Protein AF-A0A7V7PSB5-F1 (afdb_monomer_lite)

Organism: NCBI:txid2615207

Radius of gyration: 11.72 Å; chains: 1; bounding box: 33×26×28 Å

Sequence (65 aa):
MTNSFYVIRRFIPAGAGHTVEDLAETDEDQALYAANFWADISIGVRVLRPDGTVLREIGDVPMML

Foldseek 3Di:
DPQWWKWKFFAAPDDPDDRDGDTDTDDDVVNVVVLVVRLVHGQKMWMATSVRHTPDIHHDDDDDD

pLDDT: mean 80.66, std 14.3, range [42.41, 94.88]

Secondary structure (DSSP, 8-state):
-----EEEEEE---TTT-----EEEE-HHHHHHHHHHHHTTSSEEEEE-TTS-EEEEEE--PPP-

Structure (mmCIF, N/CA/C/O backbone):
data_AF-A0A7V7PSB5-F1
#
_entry.id   AF-A0A7V7PSB5-F1
#
loop_
_atom_site.group_PDB
_atom_site.id
_atom_site.type_symbol
_atom_site.label_atom_id
_atom_site.label_alt_id
_atom_site.label_comp_id
_atom_site.label_asym_id
_atom_site.label_entity_id
_atom_site.label_seq_id
_atom_site.pdbx_PDB_ins_code
_atom_site.Cartn_x
_atom_site.Cartn_y
_atom_site.Cartn_z
_atom_site.occupancy
_atom_site.B_iso_or_equiv
_atom_site.auth_seq_id
_atom_site.auth_comp_id
_atom_site.auth_asym_id
_atom_site.auth_atom_id
_atom_site.pdbx_PDB_model_num
ATOM 1 N N . MET A 1 1 ? -16.889 6.565 19.054 1.00 42.41 1 MET A N 1
ATOM 2 C CA . MET A 1 1 ? -16.239 6.723 17.740 1.00 42.41 1 MET A CA 1
ATOM 3 C C . MET A 1 1 ? -15.509 5.425 17.476 1.00 42.41 1 MET A C 1
ATOM 5 O O . MET A 1 1 ? -14.596 5.105 18.221 1.00 42.41 1 MET A O 1
ATOM 9 N N . THR A 1 2 ? -16.002 4.601 16.559 1.00 50.53 2 THR A N 1
ATOM 10 C CA . THR A 1 2 ? -15.315 3.374 16.147 1.00 50.53 2 THR A CA 1
ATOM 11 C C . THR A 1 2 ? -14.113 3.795 15.312 1.00 50.53 2 THR A C 1
ATOM 13 O O . THR A 1 2 ? -14.296 4.260 14.189 1.00 50.53 2 THR A O 1
ATOM 16 N N . ASN A 1 3 ? -12.901 3.688 15.868 1.00 55.16 3 ASN A N 1
ATOM 17 C CA . ASN A 1 3 ?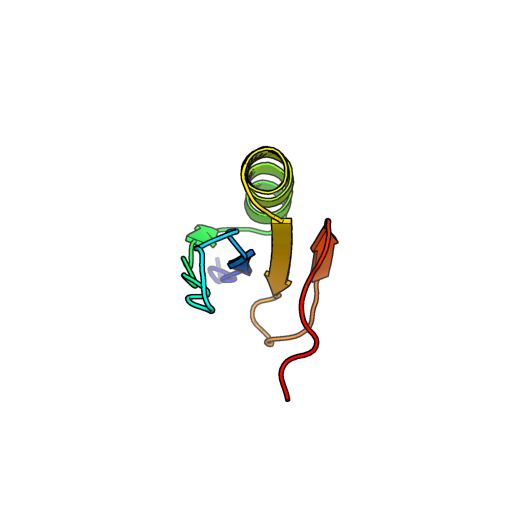 -11.685 3.793 15.064 1.00 55.16 3 ASN A CA 1
ATOM 18 C C . ASN A 1 3 ? -11.796 2.751 13.950 1.00 55.16 3 ASN A C 1
ATOM 20 O O . ASN A 1 3 ? -11.855 1.552 14.212 1.00 55.16 3 ASN A O 1
ATOM 24 N N . SER A 1 4 ? -11.927 3.230 12.721 1.00 70.38 4 SER A N 1
ATOM 25 C CA . SER A 1 4 ? -11.954 2.395 11.531 1.00 70.38 4 SER A CA 1
ATOM 26 C C . SER A 1 4 ? -10.527 2.380 11.010 1.00 70.38 4 SER A C 1
ATOM 28 O O . SER A 1 4 ? -10.018 3.423 10.621 1.00 70.38 4 SER A O 1
ATOM 30 N N . PHE A 1 5 ? -9.862 1.232 11.103 1.00 77.31 5 PHE A N 1
ATOM 31 C CA . PHE A 1 5 ? -8.453 1.088 10.747 1.00 77.31 5 PHE A CA 1
ATOM 32 C C . PHE A 1 5 ? -8.308 0.829 9.248 1.00 77.31 5 PHE A C 1
ATOM 34 O O . PHE A 1 5 ? -8.705 -0.229 8.764 1.00 77.31 5 PHE A O 1
ATOM 41 N N . TYR A 1 6 ? -7.742 1.780 8.513 1.00 88.50 6 TYR A N 1
ATOM 42 C CA . TYR A 1 6 ? -7.306 1.562 7.136 1.00 88.50 6 TYR A CA 1
ATOM 43 C C . TYR A 1 6 ? -5.862 1.076 7.134 1.00 88.50 6 TYR A C 1
ATOM 45 O O . TYR A 1 6 ? -5.075 1.448 8.002 1.00 88.50 6 TYR A O 1
ATOM 53 N N . VAL A 1 7 ? -5.522 0.240 6.156 1.00 89.25 7 VAL A N 1
ATOM 54 C CA . VAL A 1 7 ? -4.182 -0.334 6.015 1.00 89.25 7 VAL A CA 1
ATOM 55 C C . VAL A 1 7 ? -3.586 0.116 4.693 1.00 89.25 7 VAL A C 1
ATOM 57 O O . VAL A 1 7 ? -4.138 -0.166 3.633 1.00 89.25 7 VAL A O 1
ATOM 60 N N . ILE A 1 8 ? -2.431 0.769 4.741 1.00 89.94 8 ILE A N 1
ATOM 61 C CA . ILE A 1 8 ? -1.639 1.105 3.553 1.00 89.94 8 ILE A CA 1
ATOM 62 C C . ILE A 1 8 ? -0.514 0.085 3.450 1.00 89.94 8 ILE A C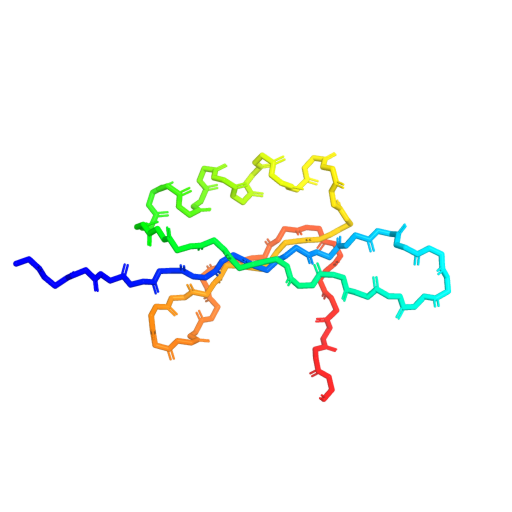 1
ATOM 64 O O . ILE A 1 8 ? 0.236 -0.035 4.403 1.00 89.94 8 ILE A O 1
ATOM 68 N N . ARG A 1 9 ? -0.385 -0.616 2.321 1.00 89.81 9 ARG A N 1
ATOM 69 C CA . ARG A 1 9 ? 0.745 -1.495 1.985 1.00 89.81 9 ARG A CA 1
ATOM 70 C C . ARG A 1 9 ? 1.584 -0.845 0.896 1.00 89.81 9 ARG A C 1
ATOM 72 O O . ARG A 1 9 ? 1.042 -0.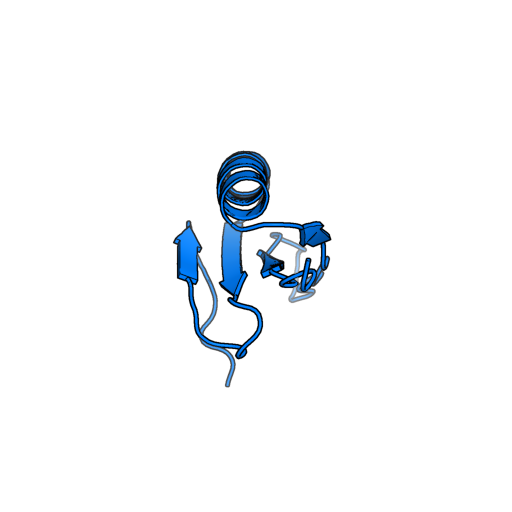465 -0.141 1.00 89.81 9 ARG A O 1
ATOM 79 N N . ARG A 1 10 ? 2.895 -0.743 1.112 1.00 88.56 10 ARG A N 1
ATOM 80 C CA . ARG A 1 10 ? 3.855 -0.214 0.130 1.00 88.56 10 ARG A CA 1
ATOM 81 C C . ARG A 1 10 ? 4.616 -1.352 -0.538 1.00 88.56 10 ARG A C 1
ATOM 83 O O . ARG A 1 10 ? 4.998 -2.312 0.119 1.00 88.56 10 ARG A O 1
ATOM 90 N N . PHE A 1 11 ? 4.882 -1.205 -1.827 1.00 85.56 11 PHE A N 1
ATOM 91 C CA . PHE A 1 11 ? 5.698 -2.120 -2.613 1.00 85.56 11 PHE A CA 1
ATOM 92 C C . PHE A 1 11 ? 6.915 -1.331 -3.081 1.00 85.56 11 PHE A C 1
ATOM 94 O O . PHE A 1 11 ? 6.783 -0.405 -3.874 1.00 85.56 11 PHE A O 1
ATOM 101 N N . ILE A 1 12 ? 8.095 -1.640 -2.550 1.00 82.56 12 ILE A N 1
ATOM 102 C CA . ILE A 1 12 ? 9.339 -0.939 -2.889 1.00 82.56 12 ILE A CA 1
ATOM 103 C C . ILE A 1 12 ? 10.184 -1.783 -3.849 1.00 82.56 12 ILE A C 1
ATOM 105 O O . ILE A 1 12 ? 10.162 -3.013 -3.755 1.00 82.56 12 ILE A O 1
ATOM 109 N N . PRO A 1 13 ? 10.962 -1.160 -4.750 1.00 72.69 13 PRO A N 1
ATOM 110 C CA . PRO A 1 13 ? 11.896 -1.877 -5.602 1.00 72.69 13 PRO A CA 1
ATOM 111 C C . PRO A 1 13 ? 13.119 -2.288 -4.774 1.00 72.69 13 PRO A C 1
ATOM 113 O O . PRO A 1 13 ? 14.180 -1.675 -4.847 1.00 72.69 13 PRO A O 1
ATOM 116 N N . ALA A 1 14 ? 12.987 -3.320 -3.943 1.00 60.16 14 ALA A N 1
ATOM 117 C CA . ALA A 1 14 ? 14.151 -3.982 -3.377 1.00 60.16 14 ALA A CA 1
ATOM 118 C C . ALA A 1 14 ? 14.691 -4.954 -4.433 1.00 60.16 14 ALA A C 1
ATOM 120 O O . ALA A 1 14 ? 13.969 -5.844 -4.890 1.00 60.16 14 ALA A O 1
ATOM 121 N N . GLY A 1 15 ? 15.949 -4.775 -4.850 1.00 56.06 15 GLY A N 1
ATOM 122 C CA . GLY A 1 15 ? 16.626 -5.722 -5.737 1.00 56.06 15 GLY A CA 1
ATOM 123 C C . GLY A 1 15 ? 16.403 -7.171 -5.281 1.00 56.06 15 GLY A C 1
ATOM 124 O O . GLY A 1 15 ? 16.446 -7.458 -4.089 1.00 56.06 15 GLY A O 1
ATOM 125 N N . ALA A 1 16 ? 16.114 -8.058 -6.238 1.00 50.19 16 ALA A N 1
ATOM 126 C CA . ALA A 1 16 ? 15.839 -9.482 -6.024 1.00 50.19 16 ALA A CA 1
ATOM 127 C C . ALA A 1 16 ? 14.828 -9.807 -4.892 1.00 50.19 16 ALA A C 1
ATOM 129 O O . ALA A 1 16 ? 15.106 -10.633 -4.032 1.00 50.19 16 ALA A O 1
ATOM 130 N N . GLY A 1 17 ? 13.621 -9.225 -4.925 1.00 52.97 17 GLY A N 1
ATOM 131 C CA . GLY A 1 17 ? 12.424 -9.918 -4.415 1.00 52.97 17 GLY A CA 1
ATOM 132 C C . GLY A 1 17 ? 11.985 -9.665 -2.967 1.00 52.97 17 GLY A C 1
ATOM 133 O O . GLY A 1 17 ? 11.276 -10.501 -2.414 1.00 52.97 17 GLY A O 1
ATOM 134 N N . HIS A 1 18 ? 12.333 -8.537 -2.344 1.00 54.44 18 HIS A N 1
ATOM 135 C CA . HIS A 1 18 ? 11.900 -8.240 -0.970 1.00 54.44 18 HIS A CA 1
ATOM 136 C C . HIS A 1 18 ? 10.827 -7.140 -0.933 1.00 54.44 18 HIS A C 1
ATOM 138 O O . HIS A 1 18 ? 11.123 -5.949 -0.873 1.00 54.44 18 HIS A O 1
ATOM 144 N N . THR A 1 19 ? 9.556 -7.545 -0.951 1.00 62.94 19 THR A N 1
ATOM 145 C CA . THR A 1 19 ? 8.430 -6.642 -0.662 1.00 62.94 19 THR A CA 1
ATOM 146 C C . THR A 1 19 ? 8.475 -6.280 0.823 1.00 62.94 19 THR A C 1
ATOM 148 O O . THR A 1 19 ? 8.289 -7.152 1.667 1.00 62.94 19 THR A O 1
ATOM 151 N N . VAL A 1 20 ? 8.750 -5.018 1.165 1.00 63.19 20 VAL A N 1
ATOM 152 C CA . VAL A 1 20 ? 8.598 -4.526 2.544 1.00 63.19 20 VAL A CA 1
ATOM 153 C C . VAL A 1 20 ? 7.180 -3.999 2.699 1.00 63.19 20 VAL A C 1
ATOM 155 O O . VAL A 1 20 ? 6.888 -2.868 2.316 1.00 63.19 20 VAL A O 1
ATOM 158 N N . GLU A 1 21 ? 6.304 -4.831 3.257 1.00 64.88 21 GLU A N 1
ATOM 159 C CA . GLU A 1 21 ? 4.973 -4.410 3.682 1.00 64.88 21 GLU A CA 1
ATOM 160 C C . GLU A 1 21 ? 5.110 -3.546 4.938 1.00 64.88 21 GLU A C 1
ATOM 162 O O . GLU A 1 21 ? 5.305 -4.048 6.041 1.00 64.88 21 GLU A O 1
ATOM 167 N N . ASP A 1 22 ? 5.050 -2.230 4.766 1.00 68.19 22 ASP A N 1
ATOM 168 C CA . ASP A 1 22 ? 4.828 -1.320 5.888 1.00 68.19 22 ASP A CA 1
ATOM 169 C C . ASP A 1 22 ? 3.326 -1.108 6.042 1.00 68.19 22 ASP A C 1
ATOM 171 O O . ASP A 1 22 ? 2.649 -0.984 5.023 1.00 68.19 22 ASP A O 1
ATOM 175 N N . LEU A 1 23 ? 2.827 -1.101 7.278 1.00 67.62 23 LEU A N 1
ATOM 176 C CA . LEU A 1 23 ? 1.410 -0.985 7.620 1.00 67.62 23 LEU A CA 1
ATOM 177 C C . LEU A 1 23 ? 1.222 0.303 8.422 1.00 67.62 23 LEU A C 1
ATOM 179 O O . LEU A 1 23 ? 1.712 0.417 9.543 1.00 67.62 23 LEU A O 1
ATOM 183 N N . ALA A 1 24 ? 0.497 1.268 7.860 1.00 68.94 24 ALA A N 1
ATOM 184 C CA . ALA A 1 24 ? 0.124 2.493 8.565 1.00 68.94 24 ALA A CA 1
ATOM 185 C C . ALA A 1 24 ? -1.361 2.451 8.950 1.00 68.94 24 ALA A C 1
ATOM 187 O O . ALA A 1 24 ? -2.207 2.297 8.071 1.00 68.94 24 ALA A O 1
ATOM 188 N N . GLU A 1 25 ? -1.656 2.595 10.245 1.00 69.75 25 GLU A N 1
ATOM 189 C CA . GLU A 1 25 ? -3.015 2.673 10.795 1.00 69.75 25 GLU A CA 1
ATOM 190 C C . GLU A 1 25 ? -3.533 4.113 10.754 1.00 69.75 25 GLU A C 1
ATOM 192 O O . GLU A 1 25 ? -2.902 5.019 11.302 1.00 69.75 25 GLU A O 1
ATOM 197 N N . THR A 1 26 ? -4.680 4.337 10.107 1.00 77.00 26 THR A N 1
ATOM 198 C CA . THR A 1 26 ? -5.242 5.684 9.935 1.00 77.00 26 THR A CA 1
ATOM 199 C C . THR A 1 26 ? -6.726 5.666 9.498 1.00 77.00 26 THR A C 1
ATOM 201 O O . THR A 1 26 ? -7.307 4.585 9.385 1.00 77.00 26 THR A O 1
ATOM 204 N N . ASP A 1 27 ? -7.349 6.835 9.289 1.00 87.62 27 ASP A N 1
ATOM 205 C CA . ASP A 1 27 ? -8.689 7.009 8.690 1.00 87.62 27 ASP A CA 1
ATOM 206 C C . ASP A 1 27 ? -8.643 7.080 7.146 1.00 87.62 27 ASP A C 1
ATOM 208 O O . ASP A 1 27 ? -7.567 7.044 6.558 1.00 87.62 27 ASP A O 1
ATOM 212 N N . GLU A 1 28 ? -9.793 7.141 6.458 1.00 89.75 28 GLU A N 1
ATOM 213 C CA . GLU A 1 28 ? -9.834 7.089 4.983 1.00 89.75 28 GLU A CA 1
ATOM 214 C C . GLU A 1 28 ? -9.086 8.248 4.312 1.00 89.75 28 GLU A C 1
ATOM 216 O O . GLU A 1 28 ? -8.294 8.028 3.391 1.00 89.75 28 GLU A O 1
ATOM 221 N N . ASP A 1 29 ? -9.317 9.477 4.777 1.00 90.75 29 ASP A N 1
ATOM 222 C CA . ASP A 1 29 ? -8.741 10.681 4.177 1.00 90.75 29 ASP A CA 1
ATOM 223 C C . ASP A 1 29 ? -7.223 10.695 4.366 1.00 90.75 29 ASP A C 1
ATOM 225 O O . ASP A 1 29 ? -6.462 10.922 3.417 1.00 90.75 29 ASP A O 1
ATOM 229 N N . GLN A 1 30 ? -6.763 10.381 5.576 1.00 87.81 3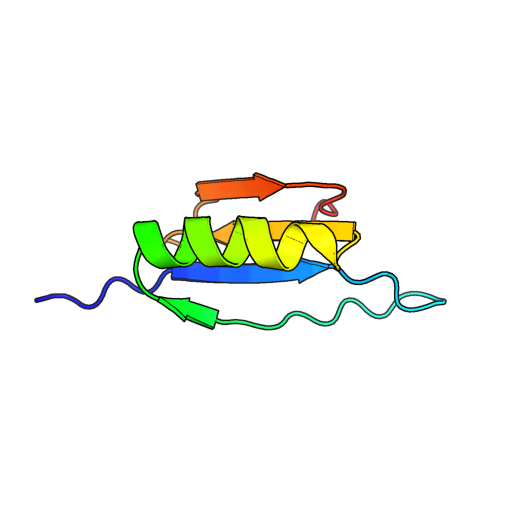0 GLN A N 1
ATOM 230 C CA . GLN A 1 30 ? -5.344 10.237 5.863 1.00 87.81 30 GLN A CA 1
ATOM 231 C C . GLN A 1 30 ? -4.723 9.035 5.135 1.00 87.81 30 GLN A C 1
ATOM 233 O O . GLN A 1 30 ? -3.587 9.144 4.666 1.00 87.81 30 GLN A O 1
ATOM 238 N N . ALA A 1 31 ? -5.450 7.923 4.962 1.00 89.62 31 ALA A N 1
ATOM 239 C CA . ALA A 1 31 ? -4.975 6.767 4.203 1.00 89.62 31 ALA A CA 1
ATOM 240 C C . ALA A 1 31 ? -4.714 7.132 2.743 1.00 89.62 31 ALA A C 1
ATOM 242 O O . ALA A 1 31 ? -3.666 6.799 2.191 1.00 89.62 31 ALA A O 1
ATOM 243 N N . LEU A 1 32 ? -5.650 7.848 2.118 1.00 91.38 32 LEU A N 1
ATOM 244 C CA . LEU A 1 32 ? -5.514 8.307 0.741 1.00 91.38 32 LEU A CA 1
ATOM 245 C C . LEU A 1 32 ? -4.407 9.355 0.602 1.00 91.38 32 LEU A C 1
ATOM 247 O O . LEU A 1 32 ? -3.638 9.298 -0.360 1.00 91.38 32 LEU A O 1
ATOM 251 N N . TYR A 1 33 ? -4.284 10.283 1.552 1.00 91.50 33 TYR A N 1
ATOM 252 C CA . TYR A 1 33 ? -3.194 11.257 1.565 1.00 91.50 33 TYR A CA 1
ATOM 253 C C . TYR A 1 33 ? -1.824 10.567 1.637 1.00 91.50 33 TYR A C 1
ATOM 255 O O . TYR A 1 33 ? -0.968 10.782 0.775 1.00 91.50 33 TYR A O 1
ATOM 263 N N . ALA A 1 34 ? -1.634 9.678 2.614 1.00 88.94 34 ALA A N 1
ATOM 264 C CA . ALA A 1 34 ? -0.387 8.947 2.792 1.00 88.94 34 ALA A CA 1
ATOM 265 C C . ALA A 1 34 ? -0.098 8.003 1.615 1.00 88.94 34 ALA A C 1
ATOM 267 O O . ALA A 1 34 ? 1.054 7.881 1.208 1.00 88.94 34 ALA A O 1
ATOM 268 N N . ALA A 1 35 ? -1.115 7.376 1.018 1.00 90.94 35 ALA A N 1
ATOM 269 C CA . ALA A 1 35 ? -0.931 6.520 -0.149 1.00 90.94 35 ALA A CA 1
ATOM 270 C C . ALA A 1 35 ? -0.379 7.279 -1.362 1.00 90.94 35 ALA A C 1
ATOM 272 O O . ALA A 1 35 ? 0.510 6.762 -2.033 1.00 90.94 35 ALA A O 1
ATOM 273 N N . ASN A 1 36 ? -0.859 8.502 -1.622 1.00 92.19 36 ASN A N 1
ATOM 274 C CA . ASN A 1 36 ? -0.304 9.337 -2.693 1.00 92.19 36 ASN A CA 1
ATOM 275 C C . ASN A 1 36 ? 1.152 9.718 -2.399 1.00 92.19 36 ASN A C 1
ATOM 277 O O . ASN A 1 36 ? 1.997 9.566 -3.270 1.00 92.19 36 ASN A O 1
ATOM 281 N N . PHE A 1 37 ? 1.460 10.126 -1.163 1.00 90.88 37 PHE A N 1
ATOM 282 C CA . PHE A 1 37 ? 2.838 10.427 -0.762 1.00 90.88 37 PHE A CA 1
ATOM 283 C C . PHE A 1 37 ? 3.770 9.218 -0.934 1.00 90.88 37 PHE A C 1
ATOM 285 O O . PHE A 1 37 ? 4.875 9.338 -1.456 1.00 90.88 37 PHE A O 1
ATOM 292 N N . TRP A 1 38 ? 3.332 8.028 -0.512 1.00 88.44 38 TRP A N 1
ATOM 293 C CA . TRP A 1 38 ? 4.151 6.823 -0.610 1.00 88.44 38 TRP A CA 1
ATOM 294 C C . TRP A 1 38 ? 4.306 6.307 -2.037 1.00 88.44 38 TRP A C 1
ATOM 296 O O . TRP A 1 38 ? 5.326 5.679 -2.328 1.00 88.44 38 TRP A O 1
ATOM 306 N N . ALA A 1 39 ? 3.339 6.572 -2.918 1.00 89.75 39 ALA A N 1
ATOM 307 C CA . ALA A 1 39 ? 3.413 6.190 -4.323 1.00 89.75 39 ALA A CA 1
ATOM 308 C C . ALA A 1 39 ? 4.565 6.886 -5.065 1.00 89.75 39 ALA A C 1
ATOM 310 O O . ALA A 1 39 ? 5.095 6.311 -6.008 1.00 89.75 39 ALA A O 1
ATOM 311 N N . ASP A 1 40 ? 5.013 8.057 -4.606 1.00 89.62 40 ASP A N 1
ATOM 312 C CA . ASP A 1 40 ? 6.141 8.775 -5.217 1.00 89.62 40 ASP A CA 1
ATOM 313 C C . ASP A 1 40 ? 7.499 8.091 -4.983 1.00 89.62 40 ASP A C 1
AT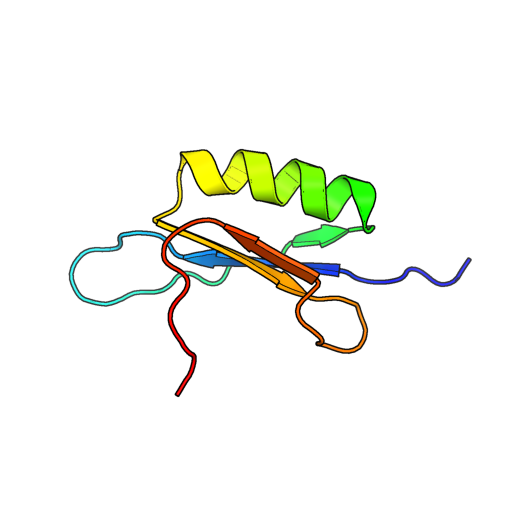OM 315 O O . ASP A 1 40 ? 8.462 8.340 -5.710 1.00 89.62 40 ASP A O 1
ATOM 319 N N . ILE A 1 41 ? 7.600 7.231 -3.965 1.00 85.88 41 ILE A N 1
ATOM 320 C CA . ILE A 1 41 ? 8.857 6.569 -3.572 1.00 85.88 41 ILE A CA 1
ATOM 321 C C . ILE A 1 41 ? 8.761 5.038 -3.551 1.00 85.88 41 ILE A C 1
ATOM 323 O O . ILE A 1 41 ? 9.685 4.354 -3.107 1.00 85.88 41 ILE A O 1
ATOM 327 N N . SER A 1 42 ? 7.635 4.500 -4.010 1.00 87.56 42 SER A N 1
ATOM 328 C CA . SER A 1 42 ? 7.334 3.069 -4.081 1.00 87.56 42 SER A CA 1
ATOM 329 C C . SER A 1 42 ? 7.048 2.697 -5.537 1.00 87.56 42 SER A C 1
ATOM 331 O O . SER A 1 42 ? 6.658 3.550 -6.326 1.00 87.56 42 SER A O 1
ATOM 333 N N . ILE A 1 43 ? 7.206 1.426 -5.912 1.00 88.69 43 ILE A N 1
ATOM 334 C CA . ILE A 1 43 ? 6.709 0.954 -7.216 1.00 88.69 43 ILE A CA 1
ATOM 335 C C . ILE A 1 43 ? 5.189 0.830 -7.220 1.00 88.69 43 ILE A C 1
ATOM 337 O O . ILE A 1 43 ? 4.571 1.060 -8.254 1.00 88.69 43 ILE A O 1
ATOM 341 N N . GLY A 1 44 ? 4.591 0.531 -6.065 1.00 90.38 44 GLY A N 1
ATOM 342 C CA . GLY A 1 44 ? 3.149 0.479 -5.905 1.00 90.38 44 GLY A CA 1
ATOM 343 C C . GLY A 1 44 ? 2.708 0.684 -4.463 1.00 90.38 44 GLY A C 1
ATOM 344 O O . GLY A 1 44 ? 3.489 0.541 -3.520 1.00 90.38 44 GLY A O 1
ATOM 345 N N . VAL A 1 45 ? 1.431 1.003 -4.286 1.00 91.56 45 VAL A N 1
ATOM 346 C CA . VAL A 1 45 ? 0.769 1.150 -2.989 1.00 91.56 45 VAL A CA 1
ATOM 347 C C . VAL A 1 45 ? -0.646 0.583 -3.079 1.00 91.56 45 VAL A C 1
ATOM 349 O O . VAL A 1 45 ? -1.367 0.870 -4.033 1.00 91.56 45 VAL A O 1
ATOM 352 N N . ARG A 1 46 ? -1.068 -0.181 -2.067 1.00 93.06 46 ARG A N 1
ATOM 353 C CA . ARG A 1 46 ? -2.443 -0.681 -1.906 1.00 93.06 46 ARG A CA 1
ATOM 354 C C . ARG A 1 46 ? -3.028 -0.180 -0.593 1.00 93.06 46 ARG A C 1
ATOM 356 O O . ARG A 1 46 ? -2.417 -0.357 0.454 1.00 93.06 46 ARG A O 1
ATOM 363 N N . VAL A 1 47 ? -4.227 0.388 -0.639 1.00 92.38 47 VAL A N 1
ATOM 364 C CA . VAL A 1 47 ? -4.995 0.797 0.542 1.00 92.38 47 VAL A CA 1
ATOM 365 C C . VAL A 1 47 ? -6.152 -0.170 0.745 1.00 92.38 47 VAL A C 1
ATOM 367 O O . VAL A 1 47 ? -6.921 -0.418 -0.186 1.00 92.38 47 VAL A O 1
ATOM 370 N N . LEU A 1 48 ? -6.287 -0.698 1.956 1.00 91.88 48 LEU A N 1
ATOM 371 C CA . LEU A 1 48 ? -7.369 -1.578 2.377 1.00 91.88 48 LEU A CA 1
ATOM 372 C C . LEU A 1 48 ? -8.275 -0.852 3.371 1.00 91.88 48 LEU A C 1
ATOM 374 O O . LEU A 1 48 ? -7.799 -0.128 4.250 1.00 91.88 48 LEU A O 1
ATOM 378 N N . ARG A 1 49 ? -9.577 -1.086 3.241 1.00 91.44 49 ARG A N 1
ATOM 379 C CA . ARG A 1 49 ? -10.580 -0.735 4.247 1.00 91.44 49 ARG A CA 1
ATOM 380 C C . ARG A 1 49 ? -10.444 -1.637 5.485 1.00 91.44 49 ARG A C 1
ATOM 382 O O . ARG A 1 49 ? -9.830 -2.702 5.390 1.00 91.44 49 ARG A O 1
ATOM 389 N N . PRO A 1 50 ? -11.083 -1.278 6.615 1.00 88.31 50 PRO A N 1
ATOM 390 C CA . PRO A 1 50 ? -11.099 -2.123 7.814 1.00 88.31 50 PRO A CA 1
ATOM 391 C C . PRO A 1 50 ? -11.649 -3.540 7.591 1.00 88.31 50 PRO A C 1
ATOM 393 O O . PRO A 1 50 ? -11.293 -4.460 8.320 1.00 88.31 50 PRO A O 1
ATOM 396 N N . ASP A 1 51 ? -12.511 -3.730 6.588 1.00 90.69 51 ASP A N 1
ATOM 397 C CA . ASP A 1 51 ? -13.059 -5.037 6.201 1.00 90.69 51 ASP A CA 1
ATOM 398 C C . ASP A 1 51 ? -12.113 -5.863 5.303 1.00 90.69 51 ASP A C 1
ATOM 400 O O . ASP A 1 51 ? -12.467 -6.954 4.860 1.00 90.69 51 ASP A O 1
ATOM 404 N N . GLY A 1 52 ? -10.912 -5.349 5.022 1.00 88.62 52 GLY A N 1
ATOM 405 C CA . GLY A 1 52 ? -9.916 -5.977 4.160 1.00 88.62 52 GLY A CA 1
ATOM 406 C C . GLY A 1 52 ? -10.160 -5.784 2.662 1.00 88.62 52 GLY A C 1
ATOM 407 O O . GLY A 1 52 ? -9.347 -6.245 1.860 1.00 88.62 52 GLY A O 1
ATOM 408 N N . THR A 1 53 ? -11.232 -5.098 2.251 1.00 92.94 53 THR A N 1
ATOM 409 C CA . THR A 1 53 ? -11.471 -4.797 0.834 1.00 92.94 53 THR A CA 1
ATOM 410 C C . THR A 1 53 ? -10.515 -3.725 0.330 1.00 92.94 53 THR A C 1
ATOM 412 O O . THR A 1 53 ? -10.142 -2.799 1.052 1.00 92.94 53 THR A O 1
ATOM 415 N N . VAL A 1 54 ? -10.128 -3.817 -0.943 1.00 93.31 54 VAL A N 1
ATOM 416 C CA . VAL A 1 54 ? -9.297 -2.790 -1.577 1.00 93.31 54 VAL A CA 1
ATOM 417 C C . VAL A 1 54 ? -10.103 -1.497 -1.709 1.00 93.31 54 VAL A C 1
ATOM 419 O O . VAL A 1 54 ? -11.176 -1.457 -2.316 1.00 93.31 54 VAL A O 1
ATOM 422 N N . LEU A 1 55 ? -9.570 -0.425 -1.130 1.00 93.56 55 LEU A N 1
ATOM 423 C CA . LEU A 1 55 ? -10.036 0.937 -1.355 1.00 93.56 55 LEU A CA 1
ATOM 424 C C . LEU A 1 55 ? -9.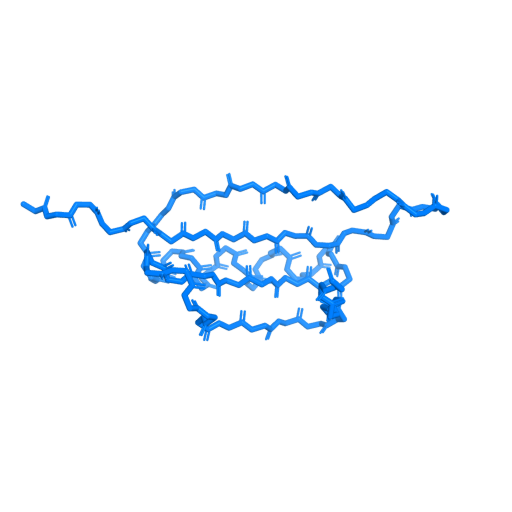394 1.514 -2.618 1.00 93.56 55 LEU A C 1
ATOM 426 O O . LEU A 1 55 ? -10.092 2.109 -3.437 1.00 93.56 55 LEU A O 1
ATOM 430 N N . ARG A 1 56 ? -8.070 1.366 -2.760 1.00 94.44 56 ARG A N 1
ATOM 431 C CA . ARG A 1 56 ? -7.300 1.987 -3.844 1.00 94.44 56 ARG A CA 1
ATOM 432 C C . ARG A 1 56 ? -5.978 1.277 -4.106 1.00 94.44 56 ARG A C 1
ATOM 434 O O . ARG A 1 56 ? -5.347 0.775 -3.180 1.00 94.44 56 ARG A O 1
ATOM 441 N N . GLU A 1 57 ? -5.535 1.329 -5.356 1.00 94.88 57 GLU A N 1
ATOM 442 C CA . GLU A 1 57 ? -4.195 0.935 -5.791 1.00 94.88 57 GLU A CA 1
ATOM 443 C C . GLU A 1 57 ? -3.560 2.062 -6.609 1.00 94.88 57 GLU A C 1
ATOM 445 O O . GLU A 1 57 ? -4.256 2.795 -7.318 1.00 94.88 57 GLU A O 1
ATOM 450 N N . ILE A 1 58 ? -2.248 2.236 -6.469 1.00 94.56 58 ILE A N 1
ATOM 451 C CA . ILE A 1 58 ? -1.451 3.227 -7.199 1.00 94.56 58 ILE A CA 1
ATOM 452 C C . ILE A 1 58 ? -0.139 2.553 -7.605 1.00 94.56 58 ILE A C 1
ATOM 454 O O . ILE A 1 58 ? 0.501 1.944 -6.755 1.00 94.56 58 ILE A O 1
ATOM 458 N N . GLY A 1 59 ? 0.272 2.675 -8.869 1.00 91.25 59 GLY A N 1
ATOM 459 C CA . GLY A 1 59 ? 1.513 2.075 -9.377 1.00 91.25 59 GLY A CA 1
ATOM 460 C C . GLY A 1 59 ? 1.409 0.574 -9.677 1.00 91.25 59 GLY A C 1
ATOM 461 O O . GLY A 1 59 ? 0.317 0.044 -9.876 1.00 91.25 59 GLY A O 1
ATOM 462 N N . ASP A 1 60 ? 2.558 -0.097 -9.740 1.00 88.94 60 ASP A N 1
ATOM 463 C CA . ASP A 1 60 ? 2.682 -1.541 -9.945 1.00 88.94 60 ASP A CA 1
ATOM 464 C C . ASP A 1 60 ? 2.460 -2.276 -8.620 1.00 88.94 60 ASP A C 1
ATOM 466 O O . ASP A 1 60 ? 3.353 -2.408 -7.777 1.00 88.94 60 ASP A O 1
ATOM 470 N N . VAL A 1 61 ? 1.213 -2.691 -8.411 1.00 88.12 61 VAL A N 1
ATOM 471 C CA . VAL A 1 61 ? 0.794 -3.473 -7.253 1.00 88.12 61 VAL A CA 1
ATOM 472 C C . VAL A 1 61 ? 0.717 -4.945 -7.670 1.00 88.12 61 VAL A C 1
ATOM 474 O O . VAL A 1 61 ? -0.166 -5.307 -8.452 1.00 88.12 61 VAL A O 1
ATOM 477 N N . PRO A 1 62 ? 1.578 -5.827 -7.131 1.00 80.44 62 PRO A N 1
ATOM 478 C CA . PRO A 1 62 ? 1.532 -7.245 -7.447 1.00 80.44 62 PRO A CA 1
ATOM 479 C C . PRO A 1 62 ? 0.170 -7.859 -7.105 1.00 80.44 62 PRO A C 1
ATOM 481 O O . PRO A 1 62 ? -0.419 -7.604 -6.042 1.00 80.44 62 PRO A O 1
ATOM 484 N N . MET A 1 63 ? -0.316 -8.740 -7.979 1.00 76.94 63 MET A N 1
ATOM 485 C CA . MET A 1 63 ? -1.361 -9.677 -7.582 1.00 76.94 63 MET A CA 1
ATOM 486 C C . MET A 1 63 ? -0.756 -10.613 -6.534 1.00 76.94 63 MET A C 1
ATOM 488 O O . MET A 1 63 ? 0.209 -11.319 -6.818 1.00 76.94 63 MET A O 1
ATOM 492 N N . MET A 1 64 ? -1.281 -10.575 -5.308 1.00 63.88 64 MET A N 1
ATOM 493 C CA . MET A 1 64 ? -0.916 -11.564 -4.295 1.00 63.88 64 MET A CA 1
ATOM 494 C C . MET A 1 64 ? -1.432 -12.922 -4.789 1.00 63.88 64 MET A C 1
ATOM 496 O O . MET A 1 64 ? -2.629 -13.042 -5.052 1.00 63.88 64 MET A O 1
ATOM 500 N N . LEU A 1 65 ? -0.520 -13.877 -4.998 1.00 50.78 65 LEU A N 1
ATOM 501 C CA . LEU A 1 65 ? -0.836 -15.281 -5.290 1.00 50.78 65 LEU A CA 1
ATOM 502 C C . LEU A 1 65 ? -1.403 -15.979 -4.050 1.00 50.78 65 LEU A C 1
ATOM 504 O O . LEU A 1 65 ? -0.925 -15.660 -2.937 1.00 50.78 65 LEU A O 1
#